Protein AF-A0A3P8UIR6-F1 (afdb_monomer_lite)

Organism: Cynoglossus semilaevis (NCBI:txid244447)

Structure (mmCIF, N/CA/C/O backbone):
data_AF-A0A3P8UIR6-F1
#
_entry.id   AF-A0A3P8UIR6-F1
#
loop_
_atom_site.group_PDB
_atom_site.id
_atom_site.type_symbol
_atom_site.label_atom_id
_atom_site.label_alt_id
_atom_site.label_comp_id
_atom_site.label_asym_id
_atom_site.label_entity_id
_atom_site.label_seq_id
_atom_site.pdbx_PDB_ins_code
_atom_site.Cartn_x
_atom_site.Cartn_y
_atom_site.Cartn_z
_atom_site.occupancy
_atom_site.B_iso_or_equiv
_atom_site.auth_seq_id
_atom_site.auth_comp_id
_atom_site.auth_asym_id
_atom_site.auth_atom_id
_atom_site.pdbx_PDB_model_num
ATOM 1 N N . GLY A 1 1 ? -3.810 -16.066 12.572 1.00 40.69 1 GLY A N 1
ATOM 2 C CA . GLY A 1 1 ? -2.836 -14.995 12.296 1.00 40.69 1 GLY A CA 1
ATOM 3 C C . GLY A 1 1 ? -3.356 -14.045 11.237 1.00 40.69 1 GLY A C 1
ATOM 4 O O . GLY A 1 1 ? -3.928 -13.038 11.600 1.00 40.69 1 GLY A O 1
ATOM 5 N N . ARG A 1 2 ? -3.242 -14.388 9.947 1.00 37.94 2 ARG A N 1
ATOM 6 C CA . ARG A 1 2 ? -3.459 -13.469 8.805 1.00 37.94 2 ARG A CA 1
ATOM 7 C C . ARG A 1 2 ? -4.926 -13.131 8.484 1.00 37.94 2 ARG A C 1
ATOM 9 O O . ARG A 1 2 ? -5.227 -11.988 8.177 1.00 37.94 2 ARG A O 1
ATOM 16 N N . SER A 1 3 ? -5.846 -14.083 8.662 1.00 41.22 3 SER A N 1
ATOM 17 C CA . SER A 1 3 ? -7.283 -13.897 8.375 1.00 41.22 3 SER A CA 1
ATOM 18 C C . SER A 1 3 ? -7.966 -12.837 9.266 1.00 41.22 3 SER A C 1
ATOM 20 O O . SER A 1 3 ? -8.860 -12.132 8.818 1.00 41.22 3 SER A O 1
ATOM 22 N N . LYS A 1 4 ? -7.487 -12.630 10.504 1.00 41.44 4 LYS A N 1
ATOM 23 C CA . LYS A 1 4 ? -8.035 -11.6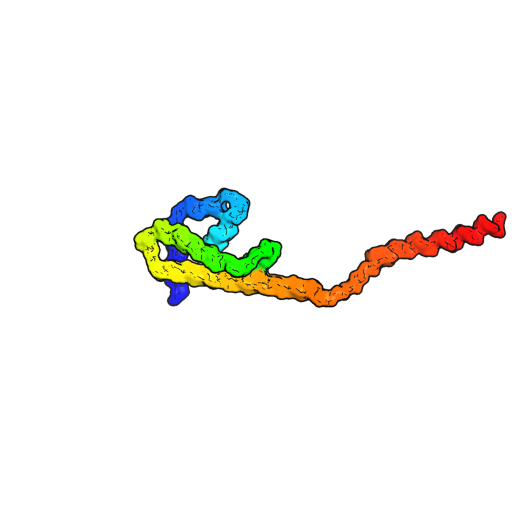02 11.411 1.00 41.44 4 LYS A CA 1
ATOM 24 C C . LYS A 1 4 ? -7.713 -10.176 10.938 1.00 41.44 4 LYS A C 1
ATOM 26 O O . LYS A 1 4 ? -8.580 -9.311 10.968 1.00 41.44 4 LYS A O 1
ATOM 31 N N . TYR A 1 5 ? -6.492 -9.949 10.451 1.00 42.00 5 TYR A N 1
ATOM 32 C CA . TYR A 1 5 ? -6.057 -8.653 9.913 1.00 42.00 5 TYR A CA 1
ATOM 33 C C . TYR A 1 5 ? -6.734 -8.321 8.576 1.00 42.00 5 TYR A C 1
ATOM 35 O O . TYR A 1 5 ? -7.013 -7.162 8.279 1.00 42.00 5 TYR A O 1
ATOM 43 N N . LEU A 1 6 ? -7.065 -9.360 7.812 1.00 48.47 6 LEU A N 1
ATOM 44 C CA . LEU A 1 6 ? -7.859 -9.294 6.589 1.00 48.47 6 LEU A CA 1
ATOM 45 C C . LEU A 1 6 ? -9.262 -8.729 6.817 1.00 48.47 6 LEU A C 1
ATOM 47 O O . LEU A 1 6 ? -9.707 -7.807 6.139 1.00 48.47 6 LEU A O 1
ATOM 51 N N . ILE A 1 7 ? -9.944 -9.268 7.824 1.00 51.53 7 ILE A N 1
ATOM 52 C CA . ILE A 1 7 ? -11.301 -8.856 8.178 1.00 51.53 7 ILE A CA 1
ATOM 53 C C . ILE A 1 7 ? -11.295 -7.416 8.708 1.00 51.53 7 ILE A C 1
ATOM 55 O O . ILE A 1 7 ? -12.151 -6.621 8.328 1.00 51.53 7 ILE A O 1
ATOM 59 N N . LEU A 1 8 ? -10.301 -7.052 9.525 1.00 48.00 8 LEU A N 1
ATOM 60 C CA . LEU A 1 8 ? -10.177 -5.711 10.109 1.00 48.00 8 LEU A CA 1
ATOM 61 C C . LEU A 1 8 ? -9.906 -4.619 9.061 1.00 48.00 8 LEU A C 1
ATOM 63 O O . LEU A 1 8 ? -10.521 -3.555 9.112 1.00 48.00 8 LEU A O 1
ATOM 67 N N . THR A 1 9 ? -9.038 -4.889 8.084 1.00 51.78 9 THR A N 1
ATOM 68 C CA . THR A 1 9 ? -8.732 -3.950 6.987 1.00 51.78 9 THR A CA 1
ATOM 69 C C . THR A 1 9 ? -9.922 -3.769 6.039 1.00 51.78 9 THR A C 1
ATOM 71 O O . THR A 1 9 ? -10.278 -2.631 5.720 1.00 51.78 9 THR A O 1
ATOM 74 N N . CYS A 1 10 ? -10.613 -4.855 5.671 1.00 50.00 10 CYS A N 1
ATOM 75 C CA . CYS A 1 10 ? -11.872 -4.803 4.915 1.00 50.00 10 CYS A CA 1
ATOM 76 C C . CYS A 1 10 ? -12.971 -4.019 5.651 1.00 50.00 10 CYS A C 1
ATOM 78 O O . CYS A 1 10 ? -13.638 -3.173 5.049 1.00 50.00 10 CYS A O 1
ATOM 80 N N . TYR A 1 11 ? -13.146 -4.265 6.951 1.00 49.81 11 TYR A N 1
ATOM 81 C CA . TYR A 1 11 ? -14.154 -3.597 7.778 1.00 49.81 11 TYR A CA 1
ATOM 82 C C . TYR A 1 11 ? -13.880 -2.093 7.922 1.00 49.81 11 TYR A C 1
ATOM 84 O O . TYR A 1 11 ? -14.767 -1.267 7.689 1.00 49.81 11 TYR A O 1
ATOM 92 N N . ALA A 1 12 ? -12.634 -1.714 8.221 1.00 56.91 12 ALA A N 1
ATOM 93 C CA . ALA A 1 12 ? -12.230 -0.314 8.309 1.00 56.91 12 ALA A CA 1
ATOM 94 C C . ALA A 1 12 ? -12.425 0.427 6.978 1.00 56.91 12 ALA A C 1
ATOM 96 O O . ALA A 1 12 ? -12.960 1.536 6.966 1.00 56.91 12 ALA A O 1
ATOM 97 N N . TRP A 1 13 ? -12.085 -0.205 5.847 1.00 61.12 13 TRP A N 1
ATOM 98 C CA . TRP A 1 13 ? -12.320 0.364 4.518 1.00 61.12 13 TRP A CA 1
ATOM 99 C C . TRP A 1 13 ? -13.805 0.623 4.248 1.00 61.12 13 TRP A C 1
ATOM 101 O O . TRP A 1 13 ? -14.181 1.705 3.790 1.00 61.12 13 TRP A O 1
ATOM 111 N N . GLN A 1 14 ? -14.684 -0.329 4.569 1.00 54.72 14 GLN A N 1
ATOM 112 C CA . GLN A 1 14 ? -16.129 -0.164 4.377 1.00 54.72 14 GLN A CA 1
ATOM 113 C C . GLN A 1 14 ? -16.689 1.030 5.159 1.00 54.72 14 GLN A C 1
ATOM 115 O O . GLN A 1 14 ? -17.639 1.658 4.696 1.00 54.72 14 GLN A O 1
ATOM 120 N N . HIS A 1 15 ? -16.072 1.401 6.279 1.00 60.94 15 HIS A N 1
ATOM 121 C CA . HIS A 1 15 ? -16.559 2.441 7.188 1.00 60.94 15 HIS A CA 1
ATOM 122 C C . HIS A 1 15 ? -15.880 3.808 7.040 1.00 60.94 15 HIS A C 1
ATOM 124 O O . HIS A 1 15 ? -16.304 4.765 7.684 1.00 60.94 15 HIS A O 1
ATOM 130 N N . LEU A 1 16 ? -14.888 3.937 6.153 1.00 56.03 16 LEU A N 1
ATOM 131 C CA . LEU A 1 16 ? -14.362 5.246 5.766 1.00 56.03 16 LEU A CA 1
ATOM 132 C C . LEU A 1 16 ? -15.445 6.084 5.056 1.00 56.03 16 LEU A C 1
ATOM 134 O O . LEU A 1 16 ? -16.165 5.545 4.198 1.00 56.03 16 LEU A O 1
ATOM 138 N N . PRO A 1 17 ? -15.570 7.384 5.379 1.00 55.28 17 PRO A N 1
ATOM 139 C CA . PRO A 1 17 ? -16.570 8.252 4.791 1.00 55.28 17 PRO A CA 1
ATOM 140 C C . PRO A 1 17 ? -16.298 8.440 3.292 1.00 55.28 17 PRO A C 1
ATOM 142 O O . PRO A 1 17 ? -15.182 8.287 2.782 1.00 55.28 17 PRO A O 1
ATOM 145 N N . THR A 1 18 ? -17.381 8.640 2.538 1.00 58.44 18 THR A N 1
ATOM 146 C CA . THR A 1 18 ? -17.338 8.555 1.071 1.00 58.44 18 THR A CA 1
ATOM 147 C C . THR A 1 18 ? -16.494 9.644 0.427 1.00 58.44 18 THR A C 1
ATOM 149 O O . THR A 1 18 ? -16.047 9.450 -0.690 1.00 58.44 18 THR A O 1
ATOM 152 N N . ASP A 1 19 ? -16.285 10.766 1.103 1.00 49.25 19 ASP A N 1
ATOM 153 C CA . ASP A 1 19 ? -15.405 11.869 0.717 1.00 49.25 19 ASP A CA 1
ATOM 154 C C . ASP A 1 19 ? -13.930 11.448 0.710 1.00 49.25 19 ASP A C 1
ATOM 156 O O . ASP A 1 19 ? -13.255 11.677 -0.288 1.00 49.25 19 ASP A O 1
ATOM 160 N N . VAL A 1 20 ? -13.464 10.705 1.718 1.00 54.41 20 VAL A N 1
ATOM 161 C CA . VAL A 1 20 ? -12.114 10.108 1.739 1.00 54.41 20 VAL A CA 1
ATOM 162 C C . VAL A 1 20 ? -11.944 9.065 0.636 1.00 54.41 20 VAL A C 1
ATOM 164 O O . VAL A 1 20 ? -10.910 9.010 -0.028 1.00 54.41 20 VAL A O 1
ATOM 167 N N . LYS A 1 21 ? -12.997 8.290 0.355 1.00 51.81 21 LYS A N 1
ATOM 168 C CA . LYS A 1 21 ? -13.033 7.381 -0.804 1.00 51.81 21 LYS A CA 1
ATOM 169 C C . LYS A 1 21 ? -13.104 8.131 -2.147 1.00 51.81 21 LYS A C 1
ATOM 171 O O . LYS A 1 21 ? -12.680 7.597 -3.167 1.00 51.81 21 LYS A O 1
ATOM 176 N N . ARG A 1 22 ? -13.640 9.360 -2.167 1.00 47.28 22 ARG A N 1
ATOM 177 C CA . ARG A 1 22 ? -13.911 10.177 -3.369 1.00 47.28 22 ARG A CA 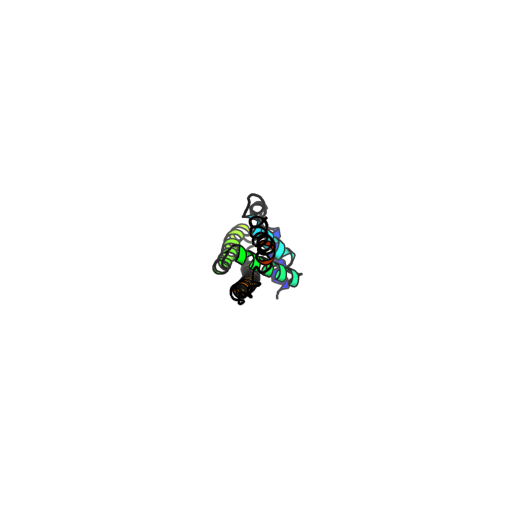1
ATOM 178 C C . ARG A 1 22 ? -12.795 11.172 -3.695 1.00 47.28 22 ARG A C 1
ATOM 180 O O . ARG A 1 22 ? -12.708 11.566 -4.854 1.00 47.28 22 ARG A O 1
ATOM 187 N N . VAL A 1 23 ? -11.898 11.497 -2.760 1.00 44.88 23 VAL A N 1
ATOM 188 C CA . VAL A 1 23 ? -10.639 12.226 -3.038 1.00 44.88 23 VAL A CA 1
ATOM 189 C C . VAL A 1 23 ? -9.822 11.526 -4.140 1.00 44.88 23 VAL A C 1
ATOM 191 O O . VAL A 1 23 ? -9.161 12.190 -4.929 1.00 44.88 23 VAL A O 1
ATOM 194 N N . GLY A 1 24 ? -9.959 10.205 -4.302 1.00 39.41 24 GLY A N 1
ATOM 195 C CA . GLY A 1 24 ? -9.371 9.455 -5.419 1.00 39.41 24 GLY A CA 1
ATOM 196 C C . GLY A 1 24 ? -10.108 9.547 -6.767 1.00 39.41 24 GLY A C 1
ATOM 197 O O . GLY A 1 24 ? -9.666 8.905 -7.711 1.00 39.41 24 GLY A O 1
ATOM 198 N N . LYS A 1 25 ? -11.228 10.279 -6.880 1.00 36.88 25 LYS A N 1
ATOM 199 C CA . LYS A 1 25 ? -12.105 10.290 -8.074 1.00 36.88 25 LYS A CA 1
ATOM 200 C C . LYS A 1 25 ? -12.164 11.637 -8.809 1.00 36.88 25 LYS A C 1
ATOM 202 O O . LYS A 1 25 ? -12.835 11.733 -9.831 1.00 36.88 25 LYS A O 1
ATOM 207 N N . ALA A 1 26 ? -11.507 12.677 -8.295 1.00 35.84 26 ALA A N 1
ATOM 208 C CA . ALA A 1 26 ? -11.573 14.030 -8.842 1.00 35.84 26 ALA A CA 1
ATOM 209 C C . ALA A 1 26 ? -10.171 14.647 -8.945 1.00 35.84 26 ALA A C 1
ATOM 211 O O . ALA A 1 26 ? -9.756 15.407 -8.078 1.00 35.84 26 ALA A O 1
ATOM 212 N N . GLY A 1 27 ? -9.439 14.326 -10.014 1.00 31.45 27 GLY A N 1
ATOM 213 C CA . GLY A 1 27 ? -8.250 15.083 -10.403 1.00 31.45 27 GLY A CA 1
ATOM 214 C C . GLY A 1 27 ? -7.018 14.220 -10.650 1.00 31.45 27 GLY A C 1
ATOM 215 O O . GLY A 1 27 ? -6.433 13.633 -9.740 1.00 31.45 27 GLY A O 1
ATOM 216 N N . VAL A 1 28 ? -6.604 14.210 -11.913 1.00 45.00 28 VAL A N 1
ATOM 217 C CA . VAL A 1 28 ? -5.358 13.670 -12.465 1.00 45.00 28 VAL A CA 1
ATOM 218 C C . VAL A 1 28 ? -4.190 13.716 -11.449 1.00 45.00 28 VAL A C 1
ATOM 220 O O . VAL A 1 28 ? -3.724 14.798 -11.086 1.00 45.00 28 VAL A O 1
ATOM 223 N N . ARG A 1 29 ? -3.694 12.521 -11.061 1.00 45.91 29 ARG A N 1
ATOM 224 C CA . ARG A 1 29 ? -2.580 12.166 -10.126 1.00 45.91 29 ARG A CA 1
ATOM 225 C C . ARG A 1 29 ? -2.914 11.796 -8.666 1.00 45.91 29 ARG A C 1
ATOM 227 O O . ARG A 1 29 ? -2.039 11.235 -8.013 1.00 45.91 29 ARG A O 1
ATOM 234 N N . GLY A 1 30 ? -4.142 11.978 -8.170 1.00 38.56 30 GLY A N 1
ATOM 235 C CA . GLY A 1 30 ? -4.585 11.437 -6.858 1.00 38.56 30 GLY A CA 1
ATOM 236 C C . GLY A 1 30 ? -5.206 10.028 -6.915 1.00 38.56 30 GLY A C 1
ATOM 237 O O . GLY A 1 30 ? -5.445 9.387 -5.894 1.00 38.56 30 GLY A O 1
ATOM 238 N N . GLU A 1 31 ? -5.447 9.530 -8.127 1.00 47.12 31 GLU A N 1
ATOM 239 C CA . GLU A 1 31 ? -6.267 8.346 -8.428 1.00 47.12 31 GLU A CA 1
ATOM 240 C C . GLU A 1 31 ? -5.592 7.006 -8.073 1.00 47.12 31 GLU A C 1
ATOM 242 O O . GLU A 1 31 ? -6.261 5.992 -7.883 1.00 47.12 31 GLU A O 1
ATOM 247 N N . GLY A 1 32 ? -4.260 6.981 -7.960 1.00 62.16 32 GLY A N 1
ATOM 248 C CA . GLY A 1 32 ? -3.495 5.736 -7.866 1.00 62.16 32 GLY A CA 1
ATOM 249 C C . GLY A 1 32 ? -3.527 5.084 -6.488 1.00 62.16 32 GLY A C 1
ATOM 250 O O . GLY A 1 32 ? -3.806 3.895 -6.381 1.00 62.16 32 GLY A O 1
ATOM 251 N N . VAL A 1 33 ? -3.253 5.849 -5.428 1.00 68.69 33 VAL A N 1
ATOM 252 C CA . VAL A 1 33 ? -2.984 5.275 -4.099 1.00 68.69 33 VAL A CA 1
ATOM 253 C C . VAL A 1 33 ? -4.257 4.724 -3.465 1.00 68.69 33 VAL A C 1
ATOM 255 O O . VAL A 1 33 ? -4.274 3.569 -3.056 1.00 68.69 33 VAL A O 1
ATOM 258 N N . MET A 1 34 ? -5.348 5.494 -3.451 1.00 70.81 34 MET A N 1
ATOM 259 C CA . MET A 1 34 ? -6.612 5.030 -2.862 1.00 70.81 34 MET A CA 1
ATOM 260 C C . MET A 1 34 ? -7.225 3.875 -3.661 1.00 70.81 34 MET A C 1
ATOM 262 O O . MET A 1 34 ? -7.659 2.893 -3.064 1.00 70.81 34 MET A O 1
ATOM 266 N N . SER A 1 35 ? -7.180 3.931 -4.999 1.00 73.94 35 SER A N 1
ATOM 267 C CA . SER A 1 35 ? -7.611 2.806 -5.844 1.00 73.94 35 SER A CA 1
ATOM 268 C C . SER A 1 35 ? -6.737 1.568 -5.631 1.00 73.94 35 SER A C 1
ATOM 270 O O . SER A 1 35 ? -7.230 0.442 -5.637 1.00 73.94 35 SER A O 1
ATOM 272 N N . PHE A 1 36 ? -5.432 1.747 -5.428 1.00 81.38 36 PHE A N 1
ATOM 273 C CA . PHE A 1 36 ? -4.526 0.643 -5.143 1.00 81.38 36 PHE A CA 1
ATOM 274 C C . PHE A 1 36 ? -4.780 0.035 -3.761 1.00 81.38 36 PHE A C 1
ATOM 276 O O . PHE A 1 36 ? -4.793 -1.188 -3.634 1.00 81.38 36 PHE A O 1
ATOM 283 N N . ILE A 1 37 ? -5.038 0.858 -2.742 1.00 81.94 37 ILE A N 1
ATOM 284 C CA . ILE A 1 37 ? -5.421 0.399 -1.401 1.00 81.94 37 ILE A CA 1
ATOM 285 C C . ILE A 1 37 ? -6.722 -0.402 -1.481 1.00 81.94 37 ILE A C 1
ATOM 287 O O . ILE A 1 37 ? -6.766 -1.524 -0.986 1.00 81.94 37 ILE A O 1
ATOM 291 N N . GLU A 1 38 ? -7.736 0.099 -2.190 1.00 78.81 38 GLU A N 1
ATOM 292 C CA . GLU A 1 38 ? -8.988 -0.628 -2.435 1.00 78.81 38 GLU A CA 1
ATOM 293 C C . GLU A 1 38 ? -8.736 -1.987 -3.099 1.00 78.81 38 GLU A C 1
ATOM 295 O O . GLU A 1 38 ? -9.203 -3.026 -2.632 1.00 78.81 38 GLU A O 1
ATOM 300 N N . LYS A 1 39 ? -7.939 -1.992 -4.174 1.00 80.62 39 LYS A N 1
ATOM 301 C CA . LYS A 1 39 ? -7.556 -3.207 -4.901 1.00 80.62 39 LYS A CA 1
ATOM 302 C C . LYS A 1 39 ? -6.779 -4.188 -4.032 1.00 80.62 39 LYS A C 1
ATOM 304 O O . LYS A 1 39 ? -6.916 -5.389 -4.266 1.00 80.62 39 LYS A O 1
ATOM 309 N N . SER A 1 40 ? -5.975 -3.685 -3.098 1.00 83.69 40 SER A N 1
ATOM 310 C CA . SER A 1 40 ? -5.186 -4.485 -2.163 1.00 83.69 40 SER A CA 1
ATOM 311 C C . SER A 1 40 ? -6.086 -5.147 -1.136 1.00 83.69 40 SER A C 1
ATOM 313 O O . SER A 1 40 ? -6.044 -6.365 -1.002 1.00 83.69 40 SER A O 1
ATOM 315 N N . VAL A 1 41 ? -6.969 -4.368 -0.505 1.00 81.62 41 VAL A N 1
ATOM 316 C CA . VAL A 1 41 ? -7.959 -4.852 0.466 1.00 81.62 41 VAL A CA 1
ATOM 317 C C . VAL A 1 41 ? -8.888 -5.895 -0.171 1.00 81.62 41 VAL A C 1
ATOM 319 O O . VAL A 1 41 ? -9.094 -6.967 0.391 1.00 81.62 41 VAL A O 1
ATOM 322 N N . ALA A 1 42 ? -9.360 -5.656 -1.398 1.00 79.75 42 ALA A N 1
ATOM 323 C CA . ALA A 1 42 ? -10.207 -6.597 -2.139 1.00 79.75 42 ALA A CA 1
ATOM 324 C C . ALA A 1 42 ? -9.501 -7.907 -2.556 1.00 79.75 42 ALA A C 1
ATOM 326 O O . ALA A 1 42 ? -10.167 -8.854 -2.969 1.00 79.75 42 ALA A O 1
ATOM 327 N N . ARG A 1 43 ? -8.163 -7.963 -2.505 1.00 81.69 43 ARG A N 1
ATOM 328 C CA . ARG A 1 43 ? -7.347 -9.113 -2.941 1.00 81.69 43 ARG A CA 1
ATOM 329 C C . ARG A 1 43 ? -6.590 -9.773 -1.802 1.00 81.69 43 ARG A C 1
ATOM 331 O O . ARG A 1 43 ? -5.702 -10.578 -2.064 1.00 81.69 43 ARG A O 1
ATOM 338 N N . LEU A 1 44 ? -6.920 -9.475 -0.553 1.00 79.50 44 LEU A N 1
ATOM 339 C CA . LEU A 1 44 ? -6.184 -10.066 0.556 1.00 79.50 44 LEU A CA 1
ATOM 340 C C . LEU A 1 44 ? -6.337 -11.606 0.626 1.00 79.50 44 LEU A C 1
ATOM 342 O O . LEU A 1 44 ? -5.439 -12.273 1.130 1.00 79.50 44 LEU A O 1
ATOM 346 N N . ASP A 1 45 ? -7.408 -12.175 0.055 1.00 78.94 45 ASP A N 1
ATOM 347 C CA . ASP A 1 45 ? -7.588 -13.632 -0.126 1.00 78.94 45 ASP A CA 1
ATOM 348 C C . ASP A 1 45 ? -6.924 -14.182 -1.410 1.00 78.94 45 ASP A C 1
ATOM 350 O O . ASP A 1 45 ? -6.940 -15.382 -1.671 1.00 78.94 45 ASP A O 1
ATOM 354 N N . GLN A 1 46 ? -6.346 -13.310 -2.240 1.00 86.81 46 GLN A N 1
ATOM 355 C CA . GLN A 1 46 ? -5.704 -13.619 -3.524 1.00 86.81 46 GLN A CA 1
ATOM 356 C C . GLN A 1 46 ? -4.283 -13.035 -3.554 1.00 86.81 46 GLN A C 1
ATOM 358 O O . GLN A 1 46 ? -3.955 -12.226 -4.429 1.00 86.81 46 GLN A O 1
ATOM 363 N N . LEU A 1 47 ? -3.454 -13.429 -2.580 1.00 86.62 47 LEU A N 1
ATOM 364 C CA . LEU A 1 47 ? -2.130 -12.837 -2.348 1.00 86.62 47 LEU A CA 1
ATOM 365 C C . LEU A 1 47 ? -1.238 -12.848 -3.595 1.00 86.62 47 LEU A C 1
ATOM 367 O O . LEU A 1 47 ? -0.683 -11.805 -3.917 1.00 86.62 47 LEU A O 1
ATOM 371 N N . ASP A 1 48 ? -1.209 -13.929 -4.378 1.00 89.88 48 ASP A N 1
ATOM 372 C CA . ASP A 1 48 ? -0.405 -14.006 -5.612 1.00 89.88 48 ASP A CA 1
ATOM 373 C C . ASP A 1 48 ? -0.731 -12.875 -6.607 1.00 89.88 48 ASP A C 1
ATOM 375 O O . ASP A 1 48 ? 0.141 -12.312 -7.273 1.00 89.88 48 ASP A O 1
ATOM 379 N N . ARG A 1 49 ? -2.013 -12.490 -6.699 1.00 89.31 49 ARG A N 1
ATOM 380 C CA . ARG A 1 49 ? -2.454 -11.394 -7.576 1.00 89.31 49 ARG A CA 1
ATOM 381 C C . ARG A 1 49 ? -2.087 -10.029 -7.010 1.00 89.31 49 ARG A C 1
ATOM 383 O O . ARG A 1 49 ? -1.829 -9.109 -7.785 1.00 89.31 49 ARG A O 1
ATOM 390 N N . LEU A 1 50 ? -2.109 -9.880 -5.687 1.00 88.81 50 LEU A N 1
ATOM 391 C CA . LEU A 1 50 ? -1.652 -8.664 -5.020 1.00 88.81 50 LEU A CA 1
ATOM 392 C C . LEU A 1 50 ? -0.138 -8.492 -5.186 1.00 88.81 50 LEU A C 1
ATOM 394 O O . LEU A 1 50 ? 0.309 -7.392 -5.502 1.00 88.81 50 LEU A O 1
ATOM 398 N N . GLU A 1 51 ? 0.627 -9.574 -5.047 1.00 94.25 51 GLU A N 1
ATOM 399 C CA . GLU A 1 51 ? 2.076 -9.583 -5.250 1.00 94.25 51 GLU A CA 1
ATOM 400 C C . GLU A 1 51 ? 2.445 -9.138 -6.660 1.00 94.25 51 GLU A C 1
ATOM 402 O O . GLU A 1 51 ? 3.178 -8.160 -6.819 1.00 94.25 51 GLU A O 1
ATOM 407 N N . ALA A 1 52 ? 1.865 -9.775 -7.682 1.00 94.00 52 ALA A N 1
ATOM 408 C CA . ALA A 1 52 ? 2.090 -9.391 -9.073 1.00 94.00 52 ALA A CA 1
ATOM 409 C C . ALA A 1 52 ? 1.742 -7.913 -9.322 1.00 94.00 52 ALA A C 1
ATOM 411 O O . ALA A 1 52 ? 2.521 -7.178 -9.928 1.00 94.00 52 ALA A O 1
ATOM 412 N N . LEU A 1 53 ? 0.602 -7.445 -8.804 1.00 91.31 53 LEU A N 1
ATOM 413 C CA . LEU A 1 53 ? 0.175 -6.055 -8.958 1.00 91.31 53 LEU A CA 1
ATOM 414 C C . LEU A 1 53 ? 1.145 -5.063 -8.286 1.00 91.31 53 LEU A C 1
ATOM 416 O O . LEU A 1 53 ? 1.457 -4.023 -8.869 1.00 91.31 53 LEU A O 1
ATOM 420 N N . ALA A 1 54 ? 1.616 -5.363 -7.073 1.00 93.31 54 ALA A N 1
ATOM 421 C CA . ALA A 1 54 ? 2.545 -4.510 -6.333 1.00 93.31 54 ALA A CA 1
ATOM 422 C C . ALA A 1 54 ? 3.943 -4.478 -6.974 1.00 93.31 54 ALA A C 1
ATOM 424 O O . ALA A 1 54 ? 4.563 -3.413 -7.035 1.00 93.31 54 ALA A O 1
ATOM 425 N N . LEU A 1 55 ? 4.416 -5.612 -7.501 1.00 96.06 55 LEU A N 1
ATOM 426 C CA . LEU A 1 55 ? 5.672 -5.696 -8.249 1.00 96.06 55 LEU A CA 1
ATOM 427 C C . LEU A 1 55 ? 5.625 -4.823 -9.509 1.00 96.06 55 LEU A C 1
ATOM 429 O O . LEU A 1 55 ? 6.508 -3.987 -9.708 1.00 96.06 55 LEU A O 1
ATOM 433 N N . GLU A 1 56 ? 4.572 -4.947 -10.322 1.00 93.25 56 GLU A N 1
ATOM 434 C CA . GLU A 1 56 ? 4.403 -4.134 -11.538 1.00 93.25 56 GLU A CA 1
ATOM 435 C C . GLU A 1 56 ? 4.265 -2.636 -11.227 1.00 93.25 56 GLU A C 1
ATOM 437 O O . GLU A 1 56 ? 4.809 -1.785 -11.943 1.00 93.25 56 GLU A O 1
ATOM 442 N N . LEU A 1 57 ? 3.607 -2.291 -10.115 1.00 89.06 57 LEU A N 1
ATOM 443 C CA . LEU A 1 57 ? 3.558 -0.908 -9.645 1.00 89.06 57 LEU A CA 1
ATOM 444 C C . LEU A 1 57 ? 4.959 -0.383 -9.292 1.00 89.06 57 LEU A C 1
ATOM 446 O O . LEU A 1 57 ? 5.292 0.752 -9.646 1.00 89.06 57 LEU A O 1
ATOM 450 N N . GLY A 1 58 ? 5.784 -1.206 -8.640 1.00 90.31 58 GLY A N 1
ATOM 451 C CA . GLY A 1 58 ? 7.184 -0.903 -8.335 1.00 90.31 58 GLY A CA 1
ATOM 452 C C . GLY A 1 58 ? 8.036 -0.658 -9.583 1.00 90.31 58 GLY A C 1
ATOM 453 O O . GLY A 1 58 ? 8.759 0.338 -9.650 1.00 90.31 58 GLY A O 1
ATOM 454 N N . LYS A 1 59 ? 7.896 -1.508 -10.610 1.00 93.69 59 LYS A N 1
ATOM 455 C CA . LYS A 1 59 ? 8.563 -1.327 -11.915 1.00 93.69 59 LYS A CA 1
ATOM 456 C C . LYS A 1 59 ? 8.137 -0.020 -12.585 1.00 93.69 59 LYS A C 1
ATOM 458 O O . LYS A 1 59 ? 8.971 0.751 -13.049 1.00 93.69 59 LYS A O 1
ATOM 463 N N . SER A 1 60 ? 6.842 0.290 -12.552 1.00 87.38 60 SER A N 1
ATOM 464 C CA . SER A 1 60 ? 6.318 1.557 -13.080 1.00 87.38 60 SER A CA 1
ATOM 465 C C . SER A 1 60 ? 6.903 2.771 -12.341 1.00 87.38 60 SER A C 1
ATOM 467 O O . SER A 1 60 ? 7.272 3.760 -12.970 1.00 87.38 60 SER A O 1
ATOM 469 N N . HIS A 1 61 ? 7.078 2.687 -11.015 1.00 85.44 61 HIS A N 1
ATOM 470 C CA . HIS A 1 61 ? 7.699 3.755 -10.218 1.00 85.44 61 HIS A CA 1
ATOM 471 C C . HIS A 1 61 ? 9.158 4.023 -10.597 1.00 85.44 61 HIS A C 1
ATOM 473 O O . HIS A 1 61 ? 9.600 5.169 -10.493 1.00 85.44 61 HIS A O 1
ATOM 479 N N . PHE A 1 62 ? 9.896 3.017 -11.076 1.00 87.44 62 PHE A N 1
ATOM 480 C CA . PHE A 1 62 ? 11.227 3.237 -11.641 1.00 87.44 62 PHE A CA 1
ATOM 481 C C . PHE A 1 62 ? 11.165 4.159 -12.864 1.00 87.44 62 PHE A C 1
ATOM 483 O O . PHE A 1 62 ? 11.898 5.147 -12.921 1.00 87.44 62 PHE A O 1
ATOM 490 N N . HIS A 1 63 ? 10.242 3.902 -13.795 1.00 82.12 63 HIS A N 1
ATOM 491 C CA . HIS A 1 63 ? 10.056 4.730 -14.993 1.00 82.12 63 HIS A CA 1
ATOM 492 C C . HIS A 1 63 ? 9.560 6.149 -14.692 1.00 82.12 63 HIS A C 1
ATOM 494 O O . HIS A 1 63 ? 9.803 7.060 -15.479 1.00 82.12 63 HIS A O 1
ATOM 500 N N . TYR A 1 64 ? 8.900 6.348 -13.551 1.00 77.88 64 TYR A N 1
ATOM 501 C CA . TYR A 1 64 ? 8.462 7.664 -13.077 1.00 77.88 64 TYR A CA 1
ATOM 502 C C . TYR A 1 64 ? 9.485 8.377 -12.180 1.00 77.88 64 TYR A C 1
ATOM 504 O O . TYR A 1 64 ? 9.165 9.423 -11.618 1.00 77.88 64 TYR A O 1
ATOM 512 N N . ASN A 1 65 ? 10.690 7.822 -11.994 1.00 78.50 65 ASN A N 1
ATOM 513 C CA . ASN A 1 65 ? 11.708 8.339 -11.069 1.00 78.50 65 ASN A CA 1
ATOM 514 C C . ASN A 1 65 ? 11.210 8.479 -9.611 1.00 78.50 65 ASN A C 1
ATOM 516 O O . ASN A 1 65 ? 11.719 9.290 -8.830 1.00 78.50 65 ASN A O 1
ATOM 520 N N . ALA A 1 66 ? 10.236 7.660 -9.213 1.00 77.75 66 ALA A N 1
ATOM 521 C CA . ALA A 1 66 ? 9.621 7.680 -7.891 1.00 77.75 66 ALA A CA 1
ATOM 522 C C . ALA A 1 66 ? 10.357 6.733 -6.926 1.00 77.75 66 ALA A C 1
ATOM 524 O O . ALA A 1 66 ? 10.050 5.545 -6.808 1.00 77.75 66 ALA A O 1
ATOM 525 N N . SER A 1 67 ? 11.356 7.283 -6.229 1.00 82.00 67 SER A N 1
ATOM 526 C CA . SER A 1 67 ? 12.274 6.524 -5.372 1.00 82.00 67 SER A CA 1
ATOM 527 C C . SER A 1 67 ? 11.581 5.774 -4.211 1.00 82.00 67 SER A C 1
ATOM 529 O O . SER A 1 67 ? 10.769 6.376 -3.501 1.00 82.00 67 SER A O 1
ATOM 531 N N . PRO A 1 68 ? 11.993 4.522 -3.905 1.00 85.38 68 PRO A N 1
ATOM 532 C CA . PRO A 1 68 ? 11.482 3.748 -2.769 1.00 85.38 68 PRO A CA 1
ATOM 533 C C . PRO A 1 68 ? 11.655 4.378 -1.387 1.00 85.38 68 PRO A C 1
ATOM 535 O O . PRO A 1 68 ? 10.978 3.973 -0.442 1.00 85.38 68 PRO A O 1
ATOM 538 N N . LYS A 1 69 ? 12.536 5.377 -1.245 1.00 83.62 69 LYS A N 1
ATOM 539 C CA . LYS A 1 69 ? 12.761 6.082 0.027 1.00 83.62 69 LYS A CA 1
ATOM 540 C C . LYS A 1 69 ? 11.5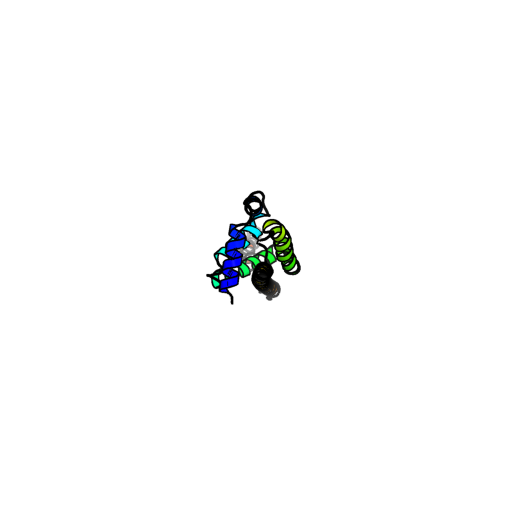24 6.825 0.540 1.00 83.62 69 LYS A C 1
ATOM 542 O O . LYS A 1 69 ? 11.473 7.168 1.713 1.00 83.62 69 LYS A O 1
ATOM 547 N N . TYR A 1 70 ? 10.542 7.073 -0.328 1.00 77.12 70 TYR A N 1
ATOM 548 C CA . TYR A 1 70 ? 9.330 7.807 0.028 1.00 77.12 70 TYR A CA 1
ATOM 549 C C . TYR A 1 70 ? 8.149 6.911 0.425 1.00 77.12 70 TYR A C 1
ATOM 551 O O . TYR A 1 70 ? 7.138 7.409 0.913 1.00 77.12 70 TYR A O 1
ATOM 559 N N . TYR A 1 71 ? 8.246 5.595 0.226 1.00 81.38 71 TYR A N 1
ATOM 560 C CA . TYR A 1 71 ? 7.092 4.700 0.353 1.00 81.38 71 TYR A CA 1
ATOM 561 C C . TYR A 1 71 ? 6.567 4.596 1.792 1.00 81.38 71 TYR A C 1
ATOM 563 O O . TYR A 1 71 ? 5.362 4.469 1.998 1.00 81.38 71 TYR A O 1
ATOM 571 N N . SER A 1 72 ? 7.449 4.701 2.790 1.00 77.31 72 SER A N 1
ATOM 572 C CA . SER A 1 72 ? 7.076 4.643 4.209 1.00 77.31 72 SER A CA 1
ATOM 573 C C . SER A 1 72 ? 6.187 5.809 4.646 1.00 77.31 72 SER A C 1
ATOM 575 O O . SER A 1 72 ? 5.335 5.617 5.511 1.00 77.31 72 SER A O 1
ATOM 577 N N . TYR A 1 73 ? 6.337 6.990 4.037 1.00 78.50 73 TYR A N 1
ATOM 578 C CA . TYR A 1 73 ? 5.510 8.151 4.373 1.00 78.50 73 TYR A CA 1
ATOM 579 C C . TYR A 1 73 ? 4.048 7.929 3.987 1.00 78.50 73 TYR A C 1
ATOM 581 O O . TYR A 1 73 ? 3.162 8.308 4.738 1.00 78.50 73 TYR A O 1
ATOM 589 N N . VAL A 1 74 ? 3.776 7.235 2.877 1.00 78.94 74 VAL A N 1
ATOM 590 C CA . VAL A 1 74 ? 2.401 6.999 2.404 1.00 78.94 74 VAL A CA 1
ATOM 591 C C . VAL A 1 74 ? 1.577 6.214 3.429 1.00 78.94 74 VAL A C 1
ATOM 593 O O . VAL A 1 74 ? 0.425 6.556 3.682 1.00 78.94 74 VAL A O 1
ATOM 596 N N . GLY A 1 75 ? 2.169 5.187 4.048 1.00 81.62 75 GLY A N 1
ATOM 597 C CA . GLY A 1 75 ? 1.493 4.408 5.086 1.00 81.62 75 GLY A CA 1
ATOM 598 C C . GLY A 1 75 ? 1.233 5.218 6.358 1.00 81.62 75 GLY A C 1
ATOM 599 O O . GLY A 1 75 ? 0.149 5.122 6.930 1.00 81.62 75 GLY A O 1
ATOM 600 N N . ALA A 1 76 ? 2.198 6.047 6.771 1.00 81.81 76 ALA A N 1
ATOM 601 C CA . ALA A 1 76 ? 2.056 6.916 7.938 1.00 81.81 76 ALA A CA 1
ATOM 602 C C . ALA A 1 76 ? 0.968 7.983 7.727 1.00 81.81 76 ALA A C 1
ATOM 604 O O . ALA A 1 76 ? 0.072 8.104 8.557 1.00 81.81 76 ALA A O 1
ATOM 605 N N . GLU A 1 77 ? 0.988 8.684 6.589 1.00 79.31 77 GLU A N 1
ATOM 606 C CA . GLU A 1 77 ? -0.019 9.698 6.245 1.00 79.31 77 GLU A CA 1
ATOM 607 C C . GLU A 1 77 ? -1.426 9.094 6.149 1.00 79.31 77 GLU A C 1
ATOM 609 O O . GLU A 1 77 ? -2.392 9.680 6.638 1.00 79.31 77 GLU A O 1
ATOM 614 N N . PHE A 1 78 ? -1.556 7.888 5.583 1.00 80.31 78 PHE A N 1
ATOM 615 C CA . PHE A 1 78 ? -2.839 7.189 5.541 1.00 80.31 78 PHE A CA 1
ATOM 616 C C . PHE A 1 78 ? -3.366 6.880 6.947 1.00 80.31 78 PHE A C 1
ATOM 618 O O . PHE A 1 78 ? -4.531 7.147 7.238 1.00 80.31 78 PHE A O 1
ATOM 625 N N . ILE A 1 79 ? -2.522 6.336 7.828 1.00 85.94 79 ILE A N 1
ATOM 626 C CA . ILE A 1 79 ? -2.912 6.024 9.209 1.00 85.94 79 ILE A CA 1
ATOM 627 C C . ILE A 1 79 ? -3.325 7.301 9.951 1.00 85.94 79 ILE A C 1
ATOM 629 O O . ILE A 1 79 ? -4.409 7.328 10.535 1.00 85.94 79 ILE A O 1
ATOM 633 N N . CYS A 1 80 ? -2.529 8.370 9.851 1.00 79.81 80 CYS A N 1
ATOM 634 C CA . CYS A 1 80 ? -2.843 9.675 10.437 1.00 79.81 80 CYS A CA 1
ATOM 635 C C . CYS A 1 80 ? -4.183 10.236 9.938 1.00 79.81 80 CYS A C 1
ATOM 637 O O . CYS A 1 80 ? -4.918 10.843 10.714 1.00 79.81 80 CYS A O 1
ATOM 639 N N . ALA A 1 81 ? -4.525 10.021 8.664 1.00 77.00 81 ALA A N 1
ATOM 640 C CA . ALA A 1 81 ? -5.796 10.464 8.095 1.00 77.00 81 ALA A CA 1
ATOM 641 C C . ALA A 1 81 ? -6.990 9.606 8.554 1.00 77.00 81 ALA A C 1
ATOM 643 O O . ALA A 1 81 ? -8.079 10.132 8.780 1.00 77.00 81 ALA A O 1
ATOM 644 N N . VAL A 1 82 ? -6.808 8.290 8.699 1.00 76.75 82 VAL A N 1
ATOM 645 C CA . VAL A 1 82 ? -7.891 7.343 9.017 1.00 76.75 82 VAL A CA 1
ATOM 646 C C . VAL A 1 82 ? -8.200 7.261 10.513 1.00 76.75 82 VAL A C 1
ATOM 648 O O . VAL A 1 82 ? -9.366 7.119 10.893 1.00 76.75 82 VAL A O 1
ATOM 651 N N . GLN A 1 83 ? -7.192 7.375 11.374 1.00 81.69 83 GLN A N 1
ATOM 652 C CA . GLN A 1 83 ? -7.357 7.305 12.827 1.00 81.69 83 GLN A CA 1
ATOM 653 C C . GLN A 1 83 ? -8.439 8.264 13.382 1.00 81.69 83 GLN A C 1
ATOM 655 O O . GLN A 1 83 ? -9.359 7.784 14.055 1.00 81.69 83 GLN A O 1
ATOM 660 N N . PRO A 1 84 ? -8.426 9.585 13.093 1.00 77.25 84 PRO A N 1
ATOM 661 C CA . PRO A 1 84 ? -9.424 10.516 13.633 1.00 77.25 84 PRO A CA 1
ATOM 662 C C . PRO A 1 84 ? -10.834 10.294 13.066 1.00 77.25 84 PRO A C 1
ATOM 664 O O . PRO A 1 84 ? -11.815 10.740 13.661 1.00 77.25 84 PRO A O 1
ATOM 667 N N . ILE A 1 85 ? -10.951 9.606 11.929 1.00 78.50 85 ILE A N 1
ATOM 668 C CA . ILE A 1 85 ? -12.230 9.273 11.295 1.00 78.50 85 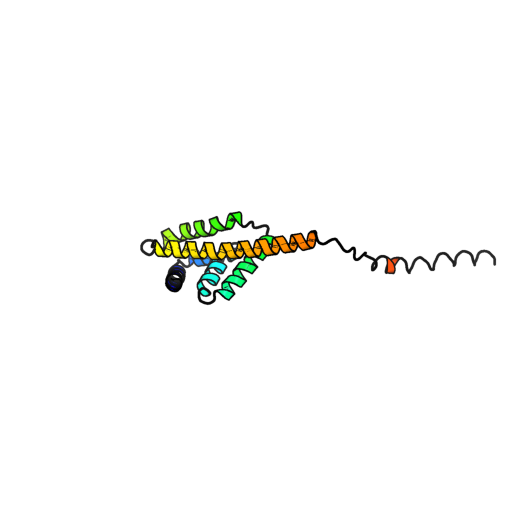ILE A CA 1
ATOM 669 C C . ILE A 1 85 ? -12.901 8.112 12.023 1.00 78.50 85 ILE A C 1
ATOM 671 O O . ILE A 1 85 ? -14.106 8.150 12.274 1.00 78.50 85 ILE A O 1
ATOM 675 N N . LEU A 1 86 ? -12.128 7.077 12.357 1.00 77.38 86 LEU A N 1
ATOM 676 C CA . LEU A 1 86 ? -12.655 5.877 13.000 1.00 77.38 86 LEU A CA 1
ATOM 677 C C . LEU A 1 86 ? -12.919 6.075 14.496 1.00 77.38 86 LEU A C 1
ATOM 679 O O . LEU A 1 86 ? -13.780 5.379 15.035 1.00 77.38 86 LEU A O 1
ATOM 683 N N . LYS A 1 87 ? -12.266 7.055 15.139 1.00 84.00 87 LYS A N 1
ATOM 684 C CA . LYS A 1 87 ? -12.497 7.441 16.544 1.00 84.00 87 LYS A CA 1
ATOM 685 C C . LYS A 1 87 ? -12.493 6.208 17.458 1.00 84.00 87 LYS A C 1
ATOM 687 O O . LYS A 1 87 ? -11.499 5.500 17.520 1.00 84.00 87 LYS A O 1
ATOM 692 N N . GLU A 1 88 ? -13.617 5.908 18.102 1.00 87.12 88 GLU A N 1
ATOM 693 C CA . GLU A 1 88 ? -13.815 4.771 19.013 1.00 87.12 88 GLU A CA 1
ATOM 694 C C . GLU A 1 88 ? -13.640 3.398 18.344 1.00 87.12 88 GLU A C 1
ATOM 696 O O . GLU A 1 88 ? -13.422 2.400 19.023 1.00 87.12 88 GLU A O 1
ATOM 701 N N . ARG A 1 89 ? -13.734 3.329 17.010 1.00 82.19 89 ARG A N 1
ATOM 702 C CA . ARG A 1 89 ? -13.505 2.101 16.233 1.00 82.19 89 ARG A CA 1
ATOM 703 C C . ARG A 1 89 ? -12.031 1.883 15.887 1.00 82.19 89 ARG A C 1
ATOM 705 O O . ARG A 1 89 ? -11.703 0.842 15.322 1.00 82.19 89 ARG A O 1
ATOM 712 N N . TRP A 1 90 ? -11.157 2.853 16.165 1.00 86.50 90 TRP A N 1
ATOM 713 C CA . TRP A 1 90 ? -9.716 2.680 16.016 1.00 86.50 90 TRP A CA 1
ATOM 714 C C . TRP A 1 90 ? -9.171 1.877 17.193 1.00 86.50 90 TRP A C 1
ATOM 716 O O . TRP A 1 90 ? -9.355 2.257 18.347 1.00 86.50 90 TRP A O 1
ATOM 726 N N . THR A 1 91 ? -8.481 0.776 16.905 1.00 90.94 91 THR A N 1
ATOM 727 C CA . THR A 1 91 ? -7.846 -0.062 17.926 1.00 90.94 91 THR A CA 1
ATOM 728 C C . THR A 1 91 ? -6.373 -0.288 17.581 1.00 90.94 91 THR A C 1
ATOM 730 O O . THR A 1 91 ? -6.009 -0.199 16.401 1.00 90.94 91 THR A O 1
ATOM 733 N N . PRO A 1 92 ? -5.515 -0.616 18.565 1.00 92.19 92 PRO A N 1
ATOM 734 C CA . PRO A 1 92 ? -4.116 -0.954 18.302 1.00 92.19 92 PRO A CA 1
ATOM 735 C C . PRO A 1 92 ? -3.959 -2.092 17.283 1.00 92.19 92 PRO A C 1
ATOM 737 O O . PRO A 1 92 ? -3.065 -2.066 16.441 1.00 92.19 92 PRO A O 1
ATOM 740 N N . GLU A 1 93 ? -4.862 -3.073 17.297 1.00 88.25 93 GLU A N 1
ATOM 741 C CA . GLU A 1 93 ? -4.849 -4.189 16.348 1.00 88.25 93 GLU A CA 1
ATOM 742 C C . GLU A 1 93 ? -5.141 -3.729 14.919 1.00 88.25 93 GLU A C 1
ATOM 744 O O . GLU A 1 93 ? -4.568 -4.273 13.972 1.00 88.25 93 GLU A O 1
ATOM 749 N N . LEU A 1 94 ? -6.026 -2.740 14.751 1.00 85.31 94 LEU A N 1
ATOM 750 C CA . LEU A 1 94 ? -6.344 -2.172 13.445 1.00 85.31 94 LEU A CA 1
ATOM 751 C C . LEU A 1 94 ? -5.178 -1.340 12.901 1.00 85.31 94 LEU A C 1
ATOM 753 O O . LEU A 1 94 ? -4.858 -1.433 11.715 1.00 85.31 94 LEU A O 1
ATOM 757 N N . GLU A 1 95 ? -4.525 -0.566 13.763 1.00 88.62 95 GLU A N 1
ATOM 758 C CA . GLU A 1 95 ? -3.322 0.185 13.409 1.00 88.62 95 GLU A CA 1
ATOM 759 C C . GLU A 1 95 ? -2.204 -0.744 12.919 1.00 88.62 95 GLU A C 1
ATOM 761 O O . GLU A 1 95 ? -1.654 -0.543 11.831 1.00 88.62 95 GLU A O 1
ATOM 766 N N . GLU A 1 96 ? -1.918 -1.809 13.671 1.00 90.25 96 GLU A N 1
ATOM 767 C CA . GLU A 1 96 ? -0.917 -2.805 13.283 1.00 90.25 96 GLU A CA 1
ATOM 768 C C . GLU A 1 96 ? -1.305 -3.556 12.000 1.00 90.25 96 GLU A C 1
ATOM 770 O O . GLU A 1 96 ? -0.435 -3.863 11.178 1.00 90.25 96 GLU A O 1
ATOM 775 N N . ALA A 1 97 ? -2.602 -3.790 11.759 1.00 87.50 97 ALA A N 1
ATOM 776 C CA . ALA A 1 97 ? -3.086 -4.366 10.502 1.00 87.50 97 ALA A CA 1
ATOM 777 C C . ALA A 1 97 ? -2.717 -3.484 9.297 1.00 87.50 97 ALA A C 1
ATOM 779 O O . ALA A 1 97 ? -2.160 -3.976 8.309 1.00 87.50 97 ALA A O 1
ATOM 780 N N . TRP A 1 98 ? -2.990 -2.179 9.388 1.00 87.31 98 TRP A N 1
ATOM 781 C CA . TRP A 1 98 ? -2.672 -1.220 8.330 1.00 87.31 98 TRP A CA 1
ATOM 782 C C . TRP A 1 98 ? -1.166 -1.087 8.119 1.00 87.31 98 TRP A C 1
ATOM 784 O O . TRP A 1 98 ? -0.709 -1.181 6.976 1.00 87.31 98 TRP A O 1
ATOM 794 N N . LYS A 1 99 ? -0.380 -0.948 9.196 1.00 91.19 99 LYS A N 1
ATOM 795 C CA . LYS A 1 99 ? 1.091 -0.903 9.110 1.00 91.19 99 LYS A CA 1
ATOM 796 C C . LYS A 1 99 ? 1.643 -2.133 8.402 1.00 91.19 99 LYS A C 1
ATOM 798 O O . LYS A 1 99 ? 2.433 -1.992 7.470 1.00 91.19 99 LYS A O 1
ATOM 803 N N . THR A 1 100 ? 1.184 -3.321 8.792 1.00 90.50 100 THR A N 1
ATOM 804 C CA . THR A 1 100 ? 1.615 -4.589 8.189 1.00 90.50 100 THR A CA 1
ATOM 805 C C . THR A 1 100 ? 1.291 -4.634 6.696 1.00 90.50 100 THR A C 1
ATOM 807 O O . THR A 1 100 ? 2.142 -5.009 5.888 1.00 90.50 100 THR A O 1
ATOM 810 N N . MET A 1 101 ? 0.086 -4.208 6.304 1.00 89.06 101 MET A N 1
ATOM 811 C CA . MET A 1 101 ? -0.322 -4.180 4.897 1.00 89.06 101 MET A CA 1
ATOM 812 C C . MET A 1 101 ? 0.557 -3.233 4.068 1.00 89.06 101 MET A C 1
ATOM 814 O O . MET A 1 101 ? 1.066 -3.627 3.016 1.00 89.06 101 MET A O 1
ATOM 818 N N . PHE A 1 102 ? 0.777 -2.004 4.546 1.00 89.75 102 PHE A N 1
ATOM 819 C CA . PHE A 1 102 ? 1.636 -1.040 3.854 1.00 89.75 102 PHE A CA 1
ATOM 820 C C . PHE A 1 102 ? 3.084 -1.522 3.779 1.00 89.75 102 PHE A C 1
ATOM 822 O O . PHE A 1 102 ? 3.702 -1.422 2.721 1.00 89.75 102 PHE A O 1
ATOM 829 N N . GLN A 1 103 ? 3.632 -2.088 4.854 1.00 92.62 103 GLN A N 1
ATOM 830 C CA . GLN A 1 103 ? 4.979 -2.661 4.836 1.00 92.62 103 GLN A CA 1
ATOM 831 C C . GLN A 1 103 ? 5.108 -3.773 3.791 1.00 92.62 103 GLN A C 1
ATOM 833 O O . GLN A 1 103 ? 6.058 -3.777 3.010 1.00 92.62 103 GLN A O 1
ATOM 838 N N . TYR A 1 104 ? 4.138 -4.684 3.728 1.00 92.56 104 TYR A N 1
ATOM 839 C CA . TYR A 1 104 ? 4.136 -5.771 2.754 1.00 92.56 104 TYR A CA 1
ATOM 840 C C . TYR A 1 104 ? 4.110 -5.253 1.306 1.00 92.56 104 TYR A C 1
ATOM 842 O O . TYR A 1 104 ? 4.996 -5.579 0.515 1.00 92.56 104 TYR A O 1
ATOM 850 N N . ILE A 1 105 ? 3.166 -4.364 0.983 1.00 91.50 105 ILE A N 1
ATOM 851 C CA . ILE A 1 105 ? 3.042 -3.751 -0.350 1.00 91.50 105 ILE A CA 1
ATOM 852 C C . ILE A 1 105 ? 4.314 -2.991 -0.737 1.00 91.50 105 ILE A C 1
ATOM 854 O O . ILE A 1 105 ? 4.832 -3.149 -1.842 1.00 91.50 105 ILE A O 1
ATOM 858 N N . THR A 1 106 ? 4.829 -2.154 0.162 1.00 92.56 106 THR A N 1
ATOM 859 C CA . THR A 1 106 ? 5.982 -1.295 -0.142 1.00 92.56 106 THR A CA 1
ATOM 860 C C . THR A 1 106 ? 7.274 -2.094 -0.304 1.00 92.56 106 THR A C 1
ATOM 862 O O . THR A 1 106 ? 8.134 -1.695 -1.092 1.00 92.56 106 THR A O 1
ATOM 865 N N . ASN A 1 107 ? 7.400 -3.246 0.362 1.00 95.12 107 ASN A N 1
ATOM 866 C CA . ASN A 1 107 ? 8.500 -4.183 0.133 1.00 95.12 107 ASN A CA 1
ATOM 867 C C . ASN A 1 107 ? 8.436 -4.807 -1.269 1.00 95.12 107 ASN A C 1
ATOM 869 O O . ASN A 1 107 ? 9.453 -4.821 -1.963 1.00 95.12 107 ASN A O 1
ATOM 873 N N . LEU A 1 108 ? 7.254 -5.235 -1.721 1.00 95.81 108 LEU A N 1
ATOM 874 C CA . LEU A 1 108 ? 7.055 -5.752 -3.082 1.00 95.81 108 LEU A CA 1
ATOM 875 C C . LEU A 1 108 ? 7.324 -4.675 -4.140 1.00 95.81 108 LEU A C 1
ATOM 877 O O . LEU A 1 108 ? 8.032 -4.912 -5.116 1.00 95.81 108 LEU A O 1
ATOM 881 N N . MET A 1 109 ? 6.850 -3.448 -3.921 1.00 94.75 109 MET A N 1
ATOM 882 C CA . MET A 1 109 ? 7.157 -2.330 -4.818 1.00 94.75 109 MET A CA 1
ATOM 883 C C . MET A 1 109 ? 8.659 -2.040 -4.878 1.00 94.75 109 MET A C 1
ATOM 885 O O . MET A 1 109 ? 9.198 -1.793 -5.956 1.00 94.75 109 MET A O 1
ATOM 889 N N . ARG A 1 110 ? 9.360 -2.085 -3.736 1.00 95.88 110 ARG A N 1
ATOM 890 C CA . ARG A 1 110 ? 10.819 -1.921 -3.691 1.00 95.88 110 ARG A CA 1
ATOM 891 C C . ARG A 1 110 ? 11.515 -3.018 -4.499 1.00 95.88 110 ARG A C 1
ATOM 893 O O . ARG A 1 110 ? 12.438 -2.710 -5.249 1.00 95.88 110 ARG A O 1
ATOM 900 N N . GLN A 1 111 ? 11.062 -4.263 -4.375 1.00 96.94 111 GLN A N 1
ATOM 901 C CA . GLN A 1 111 ? 11.573 -5.374 -5.173 1.00 96.94 111 GLN A CA 1
ATOM 902 C C . GLN A 1 111 ? 11.391 -5.109 -6.674 1.00 96.94 111 GLN A C 1
ATOM 904 O O . GLN A 1 111 ? 12.384 -5.084 -7.399 1.00 96.94 111 GLN A O 1
ATOM 909 N N . GLY A 1 112 ? 10.168 -4.810 -7.126 1.00 96.50 112 GLY A N 1
ATOM 910 C CA . GLY A 1 112 ? 9.894 -4.522 -8.539 1.00 96.50 112 GLY A CA 1
ATOM 911 C C . GLY A 1 112 ? 10.699 -3.331 -9.075 1.00 96.50 112 GLY A C 1
ATOM 912 O O . GLY A 1 112 ? 11.249 -3.387 -10.174 1.00 96.50 112 GLY A O 1
ATOM 913 N N . TYR A 1 113 ? 10.857 -2.275 -8.271 1.00 95.69 113 TYR A N 1
ATOM 914 C CA . TYR A 1 113 ? 11.698 -1.124 -8.612 1.00 95.69 113 TYR A CA 1
ATOM 915 C C . TYR A 1 113 ? 13.162 -1.532 -8.841 1.00 95.69 113 TYR A C 1
ATOM 917 O O . TYR A 1 113 ? 13.797 -1.088 -9.801 1.00 95.69 113 TYR A O 1
ATOM 925 N N . HIS A 1 114 ? 13.724 -2.363 -7.958 1.00 95.81 114 HIS A N 1
ATOM 926 C CA . HIS A 1 114 ? 15.108 -2.823 -8.080 1.00 95.81 114 HIS A CA 1
ATOM 927 C C . HIS A 1 114 ? 15.304 -3.785 -9.250 1.00 95.81 114 HIS A C 1
ATOM 929 O O . HIS A 1 114 ? 16.310 -3.663 -9.946 1.00 95.81 114 HIS A O 1
ATOM 935 N N . GLU A 1 115 ? 14.361 -4.695 -9.492 1.00 95.81 115 GLU A N 1
ATOM 936 C CA . GLU A 1 115 ? 14.377 -5.585 -10.658 1.00 95.81 115 GLU A CA 1
ATOM 937 C C . GLU A 1 115 ? 14.445 -4.776 -11.958 1.00 95.81 115 GLU A C 1
ATOM 939 O O . GLU A 1 115 ? 15.324 -5.013 -12.792 1.00 95.81 115 GLU A O 1
ATOM 944 N N . GLU A 1 116 ? 13.592 -3.759 -12.092 1.00 95.50 116 GLU A N 1
ATOM 945 C CA . GLU A 1 116 ? 13.577 -2.881 -13.263 1.00 95.50 116 GLU A CA 1
ATOM 946 C C . GLU A 1 116 ? 14.859 -2.042 -13.365 1.00 95.50 116 GLU A C 1
ATOM 948 O O . GLU A 1 116 ? 15.474 -1.959 -14.429 1.00 95.50 116 GLU 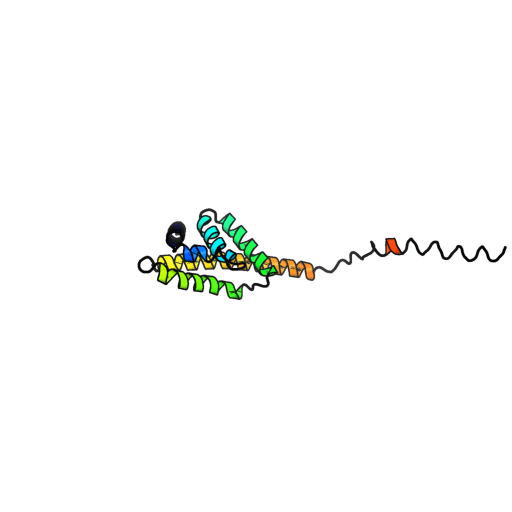A O 1
ATOM 953 N N . SER A 1 117 ? 15.341 -1.502 -12.244 1.00 93.12 117 SER A N 1
ATOM 954 C CA . SER A 1 117 ? 16.617 -0.784 -12.183 1.00 93.12 117 SER A CA 1
ATOM 955 C C . SER A 1 117 ? 17.802 -1.649 -12.628 1.00 93.12 117 SER A C 1
ATOM 957 O O . SER A 1 117 ? 18.657 -1.196 -13.393 1.00 93.12 117 SER A O 1
ATOM 959 N N . CYS A 1 118 ? 17.876 -2.903 -12.175 1.00 93.69 118 CYS A N 1
ATOM 960 C CA . CYS A 1 118 ? 18.888 -3.864 -12.610 1.00 93.69 118 CYS A CA 1
ATOM 961 C C . CYS A 1 118 ? 18.757 -4.169 -14.102 1.00 93.69 118 CYS A C 1
ATOM 963 O O . CYS A 1 118 ? 19.754 -4.096 -14.818 1.00 93.69 118 CYS A O 1
ATOM 965 N N . ARG A 1 119 ? 17.541 -4.446 -14.584 1.00 92.38 119 ARG A N 1
ATOM 966 C CA . ARG A 1 119 ? 17.268 -4.731 -15.998 1.00 92.38 119 ARG A CA 1
ATOM 967 C C . ARG A 1 119 ? 17.728 -3.594 -16.906 1.00 92.38 119 ARG A C 1
ATOM 969 O O . ARG A 1 119 ? 18.415 -3.841 -17.893 1.00 92.38 119 ARG A O 1
ATOM 976 N N . GLN A 1 120 ? 17.408 -2.354 -16.552 1.00 89.50 120 GLN A N 1
ATOM 977 C CA . GLN A 1 120 ? 17.799 -1.173 -17.323 1.00 89.50 120 GLN A CA 1
ATOM 978 C C . GLN A 1 120 ? 19.307 -0.946 -17.284 1.00 89.50 120 GLN A C 1
ATOM 980 O O . GLN A 1 120 ? 19.917 -0.714 -18.325 1.00 89.50 120 GLN A O 1
ATOM 985 N N . ARG A 1 121 ? 19.941 -1.123 -16.116 1.00 86.50 121 ARG A N 1
ATOM 986 C CA . ARG A 1 121 ? 21.407 -1.108 -16.024 1.00 86.50 121 ARG A CA 1
ATOM 987 C C . ARG A 1 121 ? 22.033 -2.152 -16.944 1.00 86.50 121 ARG A C 1
ATOM 989 O O . ARG A 1 121 ? 22.950 -1.800 -17.675 1.00 86.50 121 ARG A O 1
ATOM 996 N N . HIS A 1 122 ? 21.517 -3.382 -16.969 1.00 85.81 122 HIS A N 1
ATOM 997 C CA . HIS A 1 122 ? 21.979 -4.431 -17.883 1.00 85.81 122 HIS A CA 1
ATOM 998 C C . HIS A 1 122 ? 21.774 -4.075 -19.358 1.00 85.81 122 HIS A C 1
ATOM 1000 O O . HIS A 1 122 ? 22.663 -4.338 -20.157 1.00 85.81 122 HIS A O 1
ATOM 1006 N N . LEU A 1 123 ? 20.658 -3.446 -19.735 1.00 84.69 123 LEU A N 1
ATOM 1007 C CA . LEU A 1 123 ? 20.444 -2.981 -21.111 1.00 84.69 123 LEU A CA 1
ATOM 1008 C C . LEU A 1 123 ? 21.429 -1.875 -21.514 1.00 84.69 123 LEU A C 1
ATOM 1010 O O . LEU A 1 123 ? 21.905 -1.869 -22.644 1.00 84.69 123 LEU A O 1
ATOM 1014 N N . THR A 1 124 ? 21.760 -0.966 -20.592 1.00 78.62 124 THR A N 1
ATOM 1015 C CA . THR A 1 124 ? 22.724 0.122 -20.840 1.00 78.62 124 THR A CA 1
ATOM 1016 C C . THR A 1 124 ? 24.190 -0.322 -20.786 1.00 78.62 124 THR A C 1
ATOM 1018 O O . THR A 1 124 ? 25.033 0.303 -21.423 1.00 78.62 124 THR A O 1
ATOM 1021 N N . SER A 1 125 ? 24.505 -1.378 -20.026 1.00 69.31 125 SER A N 1
ATOM 1022 C CA . SER A 1 125 ? 25.865 -1.908 -19.848 1.00 69.31 125 SER A CA 1
ATOM 1023 C C . SER A 1 125 ? 26.177 -3.105 -20.736 1.00 69.31 125 SER A C 1
ATOM 1025 O O . SER A 1 125 ? 27.352 -3.445 -20.895 1.00 69.31 125 SER A O 1
ATOM 1027 N N . ALA A 1 126 ? 25.154 -3.737 -21.326 1.00 61.31 126 ALA A N 1
ATOM 1028 C CA . ALA A 1 126 ? 25.349 -4.709 -22.384 1.00 61.31 126 ALA A CA 1
ATOM 1029 C C . ALA A 1 126 ? 26.249 -4.040 -23.422 1.00 61.31 126 ALA A C 1
ATOM 1031 O O . ALA A 1 126 ? 25.905 -2.949 -23.894 1.00 61.31 126 ALA A O 1
ATOM 1032 N N . PRO A 1 127 ? 27.417 -4.632 -23.746 1.00 56.31 127 PRO A N 1
ATOM 1033 C CA . PRO A 1 127 ? 28.267 -4.069 -24.767 1.00 56.31 127 PRO A CA 1
ATOM 1034 C C . PRO A 1 127 ? 27.363 -3.916 -25.968 1.00 56.31 127 PRO A C 1
ATOM 1036 O O . PRO A 1 127 ? 26.730 -4.887 -26.393 1.00 56.31 127 PRO A O 1
ATOM 1039 N N . HIS A 1 128 ? 27.251 -2.679 -26.443 1.00 53.28 128 HIS A N 1
ATOM 1040 C CA . HIS A 1 128 ? 26.658 -2.383 -27.721 1.00 53.28 128 HIS A CA 1
ATOM 1041 C C . HIS A 1 128 ? 27.394 -3.310 -28.685 1.00 53.28 128 HIS A C 1
ATOM 1043 O O . HIS A 1 128 ? 28.480 -2.988 -29.178 1.00 53.28 128 HIS A O 1
ATOM 1049 N N . ARG A 1 129 ? 26.819 -4.489 -28.967 1.00 46.00 129 ARG A N 1
ATOM 1050 C CA . ARG A 1 129 ? 26.959 -5.075 -30.278 1.00 46.00 129 ARG A CA 1
ATOM 1051 C C . ARG A 1 129 ? 26.438 -3.931 -31.104 1.00 46.00 129 ARG A C 1
ATOM 1053 O O . ARG A 1 129 ? 25.238 -3.688 -31.170 1.00 46.00 129 ARG A O 1
ATOM 1060 N N . ARG A 1 130 ? 27.388 -3.162 -31.637 1.00 50.69 130 ARG A N 1
ATOM 1061 C CA . ARG A 1 130 ? 27.210 -2.454 -32.877 1.00 50.69 130 ARG A CA 1
ATOM 1062 C C . ARG A 1 130 ? 26.749 -3.571 -33.799 1.00 50.69 130 ARG A C 1
ATOM 1064 O O . ARG A 1 130 ? 27.547 -4.166 -34.508 1.00 50.69 130 ARG A O 1
ATOM 1071 N N . VAL A 1 131 ? 25.443 -3.847 -33.790 1.00 46.38 131 VAL A N 1
ATOM 1072 C CA . VAL A 1 131 ? 24.710 -3.913 -35.030 1.00 46.38 131 VAL A CA 1
ATOM 1073 C C . VAL A 1 131 ? 25.028 -2.555 -35.605 1.00 46.38 131 VAL A C 1
ATOM 1075 O O . VAL A 1 131 ? 24.425 -1.533 -35.282 1.00 46.38 131 VAL A O 1
ATOM 1078 N N . PHE A 1 132 ? 26.172 -2.535 -36.286 1.00 39.53 132 PHE A N 1
ATOM 1079 C CA . PHE A 1 132 ? 26.534 -1.498 -37.194 1.00 39.53 132 PHE A CA 1
ATOM 1080 C C . PHE A 1 132 ? 25.223 -1.228 -37.911 1.00 39.53 132 PHE A C 1
ATOM 1082 O O . PHE A 1 132 ? 24.534 -2.155 -38.350 1.00 39.53 132 PHE A O 1
ATOM 1089 N N . VAL A 1 133 ? 24.874 0.035 -38.014 1.00 43.78 133 VAL A N 1
ATOM 1090 C CA . VAL A 1 133 ? 24.088 0.539 -39.125 1.00 43.78 133 VAL A CA 1
ATOM 1091 C C . VAL A 1 133 ? 24.822 0.194 -40.442 1.00 43.78 133 VAL A C 1
ATOM 1093 O O . VAL A 1 133 ? 25.189 1.050 -41.226 1.00 43.78 133 VAL A O 1
ATOM 1096 N N . HIS A 1 134 ? 25.029 -1.097 -40.707 1.00 43.38 134 HIS A N 1
ATOM 1097 C CA . HIS A 1 134 ? 25.309 -1.737 -41.984 1.00 43.38 134 HIS A CA 1
ATOM 1098 C C . HIS A 1 134 ? 23.988 -2.165 -42.637 1.00 43.38 134 HIS A C 1
ATOM 1100 O O . HIS A 1 134 ? 23.943 -3.081 -43.446 1.00 43.38 134 HIS A O 1
ATOM 1106 N N . SER A 1 135 ? 22.898 -1.469 -42.303 1.00 49.44 135 SER A N 1
ATOM 1107 C CA . SER A 1 135 ? 21.660 -1.497 -43.079 1.00 49.44 135 SER A CA 1
ATOM 1108 C C . SER A 1 135 ? 21.093 -0.098 -43.352 1.00 49.44 135 SER A C 1
ATOM 1110 O O . SER A 1 135 ? 19.923 0.034 -43.687 1.00 49.44 135 SER A O 1
ATOM 1112 N N . VAL A 1 136 ? 21.931 0.945 -43.255 1.00 49.44 136 VAL A N 1
ATOM 1113 C CA . VAL A 1 136 ? 21.668 2.255 -43.890 1.00 49.44 136 VAL A CA 1
ATOM 1114 C C . VAL A 1 136 ? 22.858 2.697 -44.756 1.00 49.44 136 VAL A C 1
ATOM 1116 O O . VAL A 1 136 ? 22.654 3.308 -45.799 1.00 49.44 136 VAL A O 1
ATOM 1119 N N . PHE A 1 137 ? 24.093 2.280 -44.439 1.00 41.12 137 PHE A N 1
ATOM 1120 C CA . PHE A 1 137 ? 25.248 2.545 -45.310 1.00 41.12 137 PHE A CA 1
ATOM 1121 C C . PHE A 1 137 ? 25.340 1.645 -46.556 1.00 41.12 137 PHE A C 1
ATOM 1123 O O . PHE A 1 137 ? 25.901 2.073 -47.559 1.00 41.12 137 PHE A O 1
ATOM 1130 N N . THR A 1 138 ? 24.731 0.455 -46.569 1.00 46.53 138 THR A N 1
ATOM 1131 C CA . THR A 1 138 ? 24.748 -0.438 -47.750 1.00 46.53 138 THR A CA 1
ATOM 1132 C C . THR A 1 138 ? 23.720 -0.036 -48.819 1.00 46.53 138 THR A C 1
ATOM 1134 O O . THR A 1 138 ? 23.911 -0.304 -50.004 1.00 46.53 138 THR A O 1
ATOM 1137 N N . VAL A 1 139 ? 22.655 0.679 -48.431 1.00 51.16 139 VAL A N 1
ATOM 1138 C CA . VAL A 1 139 ? 21.640 1.191 -49.373 1.00 51.16 139 VAL A CA 1
ATOM 1139 C C . VAL A 1 139 ? 22.051 2.544 -49.973 1.00 51.16 139 VAL A C 1
ATOM 1141 O O . VAL A 1 139 ? 21.652 2.856 -51.089 1.00 51.16 139 VAL A O 1
ATOM 1144 N N . LEU A 1 140 ? 22.924 3.311 -49.306 1.00 46.19 140 LEU A N 1
ATOM 1145 C CA . LEU A 1 140 ? 23.439 4.586 -49.830 1.00 46.19 140 LEU A CA 1
ATOM 1146 C C . LEU A 1 140 ? 24.788 4.485 -50.566 1.00 46.19 140 LEU A C 1
ATOM 1148 O O . LEU A 1 140 ? 25.162 5.430 -51.254 1.00 46.19 140 LEU A O 1
ATOM 1152 N N . PHE A 1 141 ? 25.495 3.349 -50.507 1.00 43.38 141 PHE A N 1
ATOM 1153 C CA . PHE A 1 141 ? 26.707 3.120 -51.317 1.00 43.38 141 PHE A CA 1
ATOM 1154 C C . PHE A 1 141 ? 26.475 2.356 -52.631 1.00 43.38 141 PHE A C 1
ATOM 1156 O O . PHE A 1 141 ? 27.389 2.263 -53.448 1.00 43.38 141 PHE A O 1
ATOM 1163 N N . SER A 1 142 ? 25.256 1.875 -52.888 1.00 46.53 142 SER A N 1
ATOM 1164 C CA . SER A 1 142 ? 24.928 1.159 -54.134 1.00 46.53 142 SER A CA 1
ATOM 1165 C C . SER A 1 142 ? 24.453 2.078 -55.273 1.00 46.53 142 SER A C 1
ATOM 1167 O O . SER A 1 142 ? 24.370 1.642 -56.416 1.00 46.53 142 SER A O 1
ATOM 1169 N N . THR A 1 143 ? 24.198 3.362 -55.007 1.00 51.41 143 THR A N 1
ATOM 1170 C CA . THR A 1 143 ? 23.753 4.347 -56.016 1.00 51.41 143 THR A CA 1
ATOM 1171 C C . THR A 1 143 ? 24.828 5.349 -56.445 1.00 51.41 143 THR A C 1
ATOM 1173 O O . THR A 1 143 ? 24.587 6.133 -57.358 1.00 51.41 143 THR A O 1
ATOM 1176 N 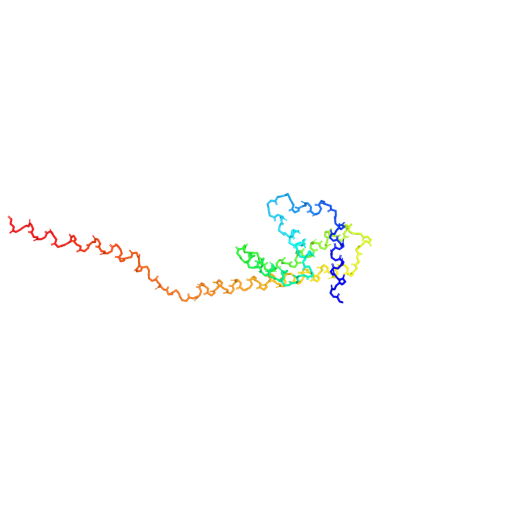N . LEU A 1 144 ? 26.037 5.308 -55.868 1.00 45.88 144 LEU A N 1
ATOM 1177 C CA . LEU A 1 144 ? 27.126 6.245 -56.204 1.00 45.88 144 LEU A CA 1
ATOM 1178 C C . LEU A 1 144 ? 28.360 5.607 -56.870 1.00 45.88 144 LEU A C 1
ATOM 1180 O O . LEU A 1 144 ? 29.272 6.332 -57.260 1.00 45.88 144 LEU A O 1
ATOM 1184 N N . ILE A 1 145 ? 28.387 4.286 -57.084 1.00 51.38 145 ILE A N 1
ATOM 1185 C CA . ILE A 1 145 ? 29.514 3.597 -57.755 1.00 51.38 145 ILE A CA 1
ATOM 1186 C C . ILE A 1 145 ? 29.256 3.312 -59.249 1.00 51.38 145 ILE A C 1
ATOM 1188 O O . ILE A 1 145 ? 30.187 2.988 -59.979 1.00 51.38 145 ILE A O 1
ATOM 1192 N N . VAL A 1 146 ? 28.047 3.548 -59.770 1.00 48.53 146 VAL A N 1
ATOM 1193 C CA . VAL A 1 146 ? 27.773 3.379 -61.216 1.00 48.53 146 VAL A CA 1
ATOM 1194 C C . VAL A 1 146 ? 27.996 4.669 -62.028 1.00 48.53 146 VAL A C 1
ATOM 1196 O O . VAL A 1 146 ? 28.199 4.607 -63.235 1.00 48.53 146 VAL A O 1
ATOM 1199 N N . CYS A 1 147 ? 28.091 5.844 -61.395 1.00 44.84 147 CYS A N 1
ATOM 1200 C CA . CYS A 1 147 ? 28.180 7.120 -62.126 1.00 44.84 147 CYS A CA 1
ATOM 1201 C C . CYS A 1 147 ? 29.589 7.711 -62.304 1.00 44.84 147 CYS A C 1
ATOM 1203 O O . CYS A 1 147 ? 29.704 8.805 -62.848 1.00 44.84 147 CYS A O 1
ATOM 1205 N N . ARG A 1 148 ? 30.677 7.023 -61.922 1.00 47.84 148 ARG A N 1
ATOM 1206 C CA . ARG A 1 148 ? 32.052 7.537 -62.145 1.00 47.84 148 ARG A CA 1
ATOM 1207 C C . ARG A 1 148 ? 32.881 6.777 -63.181 1.00 47.84 148 ARG A C 1
ATOM 1209 O O . ARG A 1 148 ? 34.049 7.096 -63.362 1.00 47.84 148 ARG A O 1
ATOM 1216 N N . HIS A 1 149 ? 32.270 5.838 -63.905 1.00 45.75 149 HIS A N 1
ATOM 1217 C CA . HIS A 1 149 ? 32.904 5.158 -65.044 1.00 45.75 149 HIS A CA 1
ATOM 1218 C C . HIS A 1 149 ? 32.235 5.439 -66.401 1.00 45.75 149 HIS A C 1
ATOM 1220 O O . HIS A 1 149 ? 32.659 4.883 -67.406 1.00 45.75 149 HIS A O 1
ATOM 1226 N N . PHE A 1 150 ? 31.246 6.342 -66.460 1.00 42.47 150 PHE A N 1
ATOM 1227 C CA . PHE A 1 150 ? 30.549 6.702 -67.706 1.00 42.47 150 PHE A CA 1
ATOM 1228 C C . PHE A 1 150 ? 30.847 8.127 -68.214 1.00 42.47 150 PHE A C 1
ATOM 1230 O O . PHE A 1 150 ? 30.209 8.602 -69.145 1.00 42.47 150 PHE A O 1
ATOM 1237 N N . GLN A 1 151 ? 31.845 8.812 -67.640 1.00 45.59 151 GLN A N 1
ATOM 1238 C CA . GLN A 1 151 ? 32.281 10.146 -68.088 1.00 45.59 151 GLN A CA 1
ATOM 1239 C C . GLN A 1 151 ? 33.686 10.181 -68.713 1.00 45.59 151 GLN A C 1
ATOM 1241 O O . GLN A 1 151 ? 34.151 11.247 -69.094 1.00 45.59 151 GLN A O 1
ATOM 1246 N N . HIS A 1 152 ? 34.341 9.027 -68.887 1.00 43.25 152 HIS A N 1
ATOM 1247 C CA . HIS A 1 152 ? 35.625 8.922 -69.599 1.00 43.25 152 HIS A CA 1
ATOM 1248 C C . HIS A 1 152 ? 35.530 8.249 -70.981 1.00 43.25 152 HIS A C 1
ATOM 1250 O O . HIS A 1 152 ? 36.536 8.168 -71.676 1.00 43.25 152 HIS A O 1
ATOM 1256 N N . PHE A 1 153 ? 34.338 7.810 -71.412 1.00 47.53 153 PHE A N 1
ATOM 1257 C CA . PHE A 1 153 ? 34.136 7.122 -72.699 1.00 47.53 153 PHE A CA 1
ATOM 1258 C C . PHE A 1 153 ? 33.429 7.977 -73.777 1.00 47.53 153 PHE A C 1
ATOM 1260 O O . PHE A 1 153 ? 33.239 7.513 -74.892 1.00 47.53 153 PHE A O 1
ATOM 1267 N N . VAL A 1 154 ? 33.075 9.239 -73.485 1.00 53.00 154 VAL A N 1
ATOM 1268 C CA . VAL A 1 154 ? 32.437 10.182 -74.444 1.00 53.00 154 VAL A CA 1
ATOM 1269 C C . VAL A 1 154 ? 33.285 11.454 -74.641 1.00 53.00 154 VAL A C 1
ATOM 1271 O O . VAL A 1 154 ? 32.780 12.522 -74.940 1.00 53.00 154 VAL A O 1
ATOM 1274 N N . SER A 1 155 ? 34.605 11.362 -74.456 1.00 50.41 155 SER A N 1
ATOM 1275 C CA . SER A 1 155 ? 35.538 12.454 -74.802 1.00 50.41 155 SER A CA 1
ATOM 1276 C C . SER A 1 155 ? 36.697 11.989 -75.696 1.00 50.41 155 SER A C 1
ATOM 1278 O O . SER A 1 155 ? 37.719 12.665 -75.776 1.00 50.41 155 SER A O 1
ATOM 1280 N N . LEU A 1 156 ? 36.545 10.827 -76.344 1.00 50.47 156 LEU A N 1
ATOM 1281 C CA . LEU A 1 156 ? 37.495 10.243 -77.307 1.00 50.47 156 LEU A CA 1
ATOM 1282 C C . LEU A 1 156 ? 36.796 9.630 -78.545 1.00 50.47 156 LEU A C 1
ATOM 1284 O O . LEU A 1 156 ? 37.381 8.811 -79.250 1.00 50.47 156 LEU A O 1
ATOM 1288 N N . MET A 1 157 ? 35.569 10.074 -78.826 1.00 42.53 157 MET A N 1
ATOM 1289 C CA . MET A 1 157 ? 34.933 10.124 -80.152 1.00 42.53 157 MET A CA 1
ATOM 1290 C C . MET A 1 157 ? 34.264 11.491 -80.301 1.00 42.53 157 MET A C 1
ATOM 1292 O O . MET A 1 157 ? 33.929 11.848 -81.449 1.00 42.53 157 MET A O 1
#

pLDDT: mean 70.38, std 19.85, range [31.45, 96.94]

Sequence (157 aa):
GRSKYLILTCYAWQHLPTDVKRVGKAGVRGEGVMSFIEKSVARLDQLDRLEALALELGKSHFHYNASPKYYSYVGAEFICAVQPILKERWTPELEEAWKTMFQYITNLMRQGYHEESCRQRHLTSAPHRRVFVHSVFTVLFSTLIVCRHFQHFVSLM

InterPro domains:
  IPR000971 Globin [PF00042] (30-106)
  IPR000971 Globin [PS01033] (1-114)
  IPR009050 Globin-like superfamily [SSF46458] (29-115)
  IPR012292 Globin/Protoglobin [G3DSA:1.10.490.10] (12-116)
  IPR050532 Globin-like Oxygen Transporters [PTHR46458] (30-123)

Radius of gyration: 28.8 Å; chains: 1; bounding box: 55×30×99 Å

Foldseek 3Di:
DQVVLLVLLLVLVVQFDVVVLCCLPDDDPSVPPSVLSVVLSVCSVPVVVNLVVLLVLLLVCLVVVNDLVCLLVSLVVVCVVSDVSCPVPDDPSNNVSSNVSSVVSSVSSPVSNVVNVVVVVCVVPVPPPPPPVPVVVVVVVVPPPVPPPPVPPPPPD

Secondary structure (DSSP, 8-state):
-HHHHHHHHHHHHHHS-HHHHHGGGSSTTSHHHHHHHHHHHTTTT-HHHHHHHHHHHHHHHHHTT--GGGHHHHHHHHHHHHHHHHGGG--HHHHHHHHHHHHHHHHHHHHHHHHHHHHHHHHHHS------STTTHHHHSSSSSSTTSSSSSSS--